Protein AF-A0A432UY04-F1 (afdb_monomer)

Mean predicted aligned error: 17.03 Å

Solvent-accessible surface area (backbone atoms only — not comparable to full-atom values): 9039 Å² total; per-residue (Å²): 135,68,71,69,60,57,62,71,63,53,85,45,90,84,44,60,69,57,51,51,55,50,28,55,56,20,57,77,66,71,37,61,71,57,25,54,56,42,49,56,50,54,53,36,57,72,71,69,49,59,64,65,60,55,56,48,48,56,62,70,68,48,78,80,75,76,73,78,71,71,81,74,50,74,70,54,47,53,53,53,48,50,52,51,51,51,51,50,50,55,51,43,49,71,77,53,41,92,73,68,48,81,62,58,74,44,42,70,60,54,51,50,43,44,75,72,67,46,49,52,64,53,52,35,52,45,34,37,73,77,65,73,39,88,65,56,49,67,57,48,46,54,50,48,59,70,56,51,70,75,76,112

Secondary structure (DSSP, 8-state):
--HHHHHHHTTSGGGHHHHHHHHHHHHTTT-HHHHHHHHHHHHHHHTT--HHHHHHHHHHT--------PPPPHHHHHHHHHHHHHHHHHHHHHHS-TT-STTGGGHHHHHHHHHTT--HHHHHHHHHHHS-----HHHHHHHHHHHHGGG-

Sequence (152 aa):
MNPYKVLRHAKNSQLRPQLQRTYDLALNRGDDLAAEMISACLSALQAGDAPEALARRIRRDRPIRKRIREPLSDEQAVTELADVQQSRKIANERCNPPGSNKLDRYHQEILALHKNGASERDIEAWLRRKKNLSVHQSTVHRFLVKNKESNG

Structure (mmCIF, N/CA/C/O backbone):
data_AF-A0A432UY04-F1
#
_entry.id   AF-A0A432UY04-F1
#
loop_
_atom_site.group_PDB
_atom_site.id
_atom_site.type_symbol
_atom_site.label_atom_id
_atom_site.label_alt_id
_atom_site.label_comp_id
_atom_site.label_asym_id
_atom_site.label_entity_id
_atom_site.label_seq_id
_atom_site.pdbx_PDB_ins_code
_atom_site.Cartn_x
_atom_site.Cartn_y
_atom_site.Cartn_z
_atom_site.occupancy
_atom_site.B_iso_or_equiv
_atom_site.auth_seq_id
_atom_site.auth_comp_id
_atom_site.auth_asym_id
_atom_site.auth_atom_id
_atom_site.pdbx_PDB_model_num
ATOM 1 N N . MET A 1 1 ? 22.007 2.173 -27.784 1.00 46.56 1 MET A N 1
ATOM 2 C CA . MET A 1 1 ? 21.715 3.261 -28.756 1.00 46.56 1 MET A CA 1
ATOM 3 C C . MET A 1 1 ? 20.555 2.789 -29.634 1.00 46.56 1 MET A C 1
ATOM 5 O O . MET A 1 1 ? 20.559 1.615 -29.957 1.00 46.56 1 MET A O 1
ATOM 9 N N . ASN A 1 2 ? 19.538 3.597 -29.971 1.00 48.72 2 ASN A N 1
ATOM 10 C CA . ASN A 1 2 ? 18.418 3.122 -30.811 1.00 48.72 2 ASN A CA 1
ATOM 11 C C . ASN A 1 2 ? 18.703 3.434 -32.301 1.00 48.72 2 ASN A C 1
ATOM 13 O O . ASN A 1 2 ? 18.517 4.589 -32.698 1.00 48.72 2 ASN A O 1
ATOM 17 N N . PRO A 1 3 ? 19.124 2.453 -33.125 1.00 47.41 3 PRO A N 1
ATOM 18 C CA . PRO A 1 3 ? 19.528 2.685 -34.520 1.00 47.41 3 PRO A CA 1
ATOM 19 C C . PRO A 1 3 ? 18.377 3.222 -35.389 1.00 47.41 3 PRO A C 1
ATOM 21 O O . PRO A 1 3 ? 18.589 3.958 -36.350 1.00 47.41 3 PRO A O 1
ATOM 24 N N . TYR A 1 4 ? 17.129 2.967 -34.993 1.00 53.59 4 TYR A N 1
ATOM 25 C CA . TYR A 1 4 ? 15.935 3.419 -35.707 1.00 53.59 4 TYR A CA 1
ATOM 26 C C . TYR A 1 4 ? 15.652 4.920 -35.538 1.00 53.59 4 TYR A C 1
ATOM 28 O O . TYR A 1 4 ? 14.988 5.516 -36.388 1.00 53.59 4 TYR A O 1
ATOM 36 N N . LYS A 1 5 ? 16.162 5.561 -34.472 1.00 54.50 5 LYS A N 1
ATOM 37 C CA . LYS A 1 5 ? 16.107 7.030 -34.351 1.00 54.50 5 LYS A CA 1
ATOM 38 C C . LYS A 1 5 ? 17.019 7.694 -35.382 1.00 54.50 5 LYS A C 1
ATOM 40 O O . LYS A 1 5 ? 16.614 8.686 -35.976 1.00 54.50 5 LYS A O 1
ATOM 45 N N . VAL A 1 6 ? 18.191 7.114 -35.645 1.00 55.28 6 VAL A N 1
ATOM 46 C CA . VAL A 1 6 ? 19.166 7.631 -36.620 1.00 55.28 6 VAL A CA 1
ATOM 47 C C . VAL A 1 6 ? 18.568 7.630 -38.035 1.00 55.28 6 VAL A C 1
ATOM 49 O O . VAL A 1 6 ? 18.622 8.638 -38.735 1.00 55.28 6 VAL A O 1
ATOM 52 N N . LEU A 1 7 ? 17.854 6.558 -38.393 1.00 53.56 7 LEU A N 1
ATOM 53 C CA . LEU A 1 7 ? 17.103 6.441 -39.650 1.00 53.56 7 LEU A CA 1
ATOM 54 C C . LEU A 1 7 ? 15.989 7.488 -39.820 1.00 53.56 7 LEU A C 1
ATOM 56 O O . LEU A 1 7 ? 15.723 7.934 -40.933 1.00 53.56 7 LEU A O 1
ATOM 60 N N . ARG A 1 8 ? 15.326 7.902 -38.731 1.00 50.75 8 ARG A N 1
ATOM 61 C CA . ARG A 1 8 ? 14.243 8.904 -38.778 1.00 50.75 8 ARG A CA 1
ATOM 62 C C . ARG A 1 8 ? 14.755 10.302 -39.136 1.00 50.75 8 ARG A C 1
ATOM 64 O O . ARG A 1 8 ? 13.994 11.099 -39.681 1.00 50.75 8 ARG A O 1
ATOM 71 N N . HIS A 1 9 ? 16.020 10.586 -38.833 1.00 45.25 9 HIS A N 1
ATOM 72 C CA . HIS A 1 9 ? 16.652 11.883 -39.069 1.00 45.25 9 HIS A CA 1
ATOM 73 C C . HIS A 1 9 ? 17.424 11.953 -40.396 1.00 45.25 9 HIS A C 1
ATOM 75 O O . HIS A 1 9 ? 17.667 13.054 -40.874 1.00 45.25 9 HIS A O 1
ATOM 81 N N . ALA A 1 10 ? 17.704 10.819 -41.052 1.00 51.88 10 ALA A N 1
ATOM 82 C CA . ALA A 1 10 ? 18.437 10.705 -42.322 1.00 51.88 10 ALA A CA 1
ATOM 83 C C . ALA A 1 10 ? 17.730 11.298 -43.569 1.00 51.88 10 ALA A C 1
ATOM 85 O O . ALA A 1 10 ? 18.124 11.010 -44.695 1.00 51.88 10 ALA A O 1
ATOM 86 N N . LYS A 1 11 ? 16.703 12.143 -43.397 1.00 51.12 11 LYS A N 1
ATOM 87 C CA . LYS A 1 11 ? 16.020 12.853 -44.495 1.00 51.12 11 LYS A CA 1
ATOM 88 C C . LYS A 1 11 ? 16.911 13.874 -45.217 1.00 51.12 11 LYS A C 1
ATOM 90 O O . LYS A 1 11 ? 16.554 14.296 -46.308 1.00 51.12 11 LYS A O 1
ATOM 95 N N . ASN A 1 12 ? 18.059 14.238 -44.641 1.00 51.78 12 ASN A N 1
ATOM 96 C CA . ASN A 1 12 ? 18.976 15.229 -45.197 1.00 51.78 12 ASN A CA 1
ATOM 97 C C . ASN A 1 12 ? 20.343 14.592 -45.493 1.00 51.78 12 ASN A C 1
ATO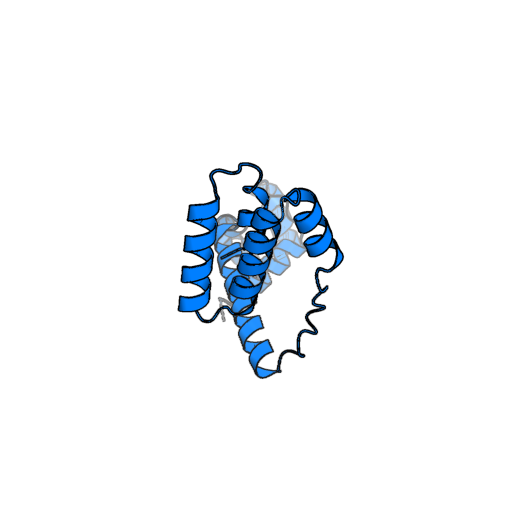M 99 O O . ASN A 1 12 ? 20.982 14.023 -44.606 1.00 51.78 12 ASN A O 1
ATOM 103 N N . SER A 1 13 ? 20.816 14.752 -46.730 1.00 50.88 13 SER A N 1
ATOM 104 C CA . SER A 1 13 ? 22.103 14.270 -47.268 1.00 50.88 13 SER A CA 1
ATOM 105 C C . SER A 1 13 ? 23.353 14.708 -46.481 1.00 50.88 13 SER A C 1
ATOM 107 O O . SER A 1 13 ? 24.435 14.163 -46.684 1.00 50.88 13 SER A O 1
ATOM 109 N N . GLN A 1 14 ? 23.216 15.638 -45.531 1.00 55.94 14 GLN A N 1
ATOM 110 C CA . GLN A 1 14 ? 24.295 16.149 -44.679 1.00 55.94 14 GLN A CA 1
ATOM 111 C C . GLN A 1 14 ? 24.695 15.226 -43.507 1.00 55.94 14 GLN A C 1
ATOM 113 O O . GLN A 1 14 ? 25.663 15.510 -42.806 1.00 55.94 14 GLN A O 1
ATOM 118 N N . LEU A 1 15 ? 23.987 14.115 -43.272 1.00 60.09 15 LEU A N 1
ATOM 119 C CA . LEU A 1 15 ? 24.198 13.262 -42.088 1.00 60.09 15 LEU A CA 1
ATOM 120 C C . LEU A 1 15 ? 25.147 12.070 -42.302 1.00 60.09 15 LEU A C 1
ATOM 122 O O . LEU A 1 15 ? 25.394 11.311 -41.365 1.00 60.09 15 LEU A O 1
ATOM 126 N N . ARG A 1 16 ? 25.736 11.913 -43.494 1.00 61.22 16 ARG A N 1
ATOM 127 C CA . ARG A 1 16 ? 26.692 10.829 -43.799 1.00 61.22 16 ARG A CA 1
ATOM 128 C C . ARG A 1 16 ? 27.887 10.759 -42.824 1.00 61.22 16 ARG A C 1
ATOM 130 O O . ARG A 1 16 ? 28.189 9.658 -42.368 1.00 61.22 16 ARG A O 1
ATOM 137 N N . PRO A 1 17 ? 28.508 11.881 -42.400 1.00 66.81 17 PRO A N 1
ATOM 138 C CA . PRO A 1 17 ? 29.582 11.844 -41.401 1.00 66.81 17 PRO A CA 1
ATOM 139 C C . PRO A 1 17 ? 29.099 11.395 -40.016 1.00 66.81 17 PRO A C 1
ATOM 141 O O . PRO A 1 17 ? 29.855 10.801 -39.253 1.00 66.81 17 PRO A O 1
ATOM 144 N N . GLN A 1 18 ? 27.834 11.667 -39.676 1.00 67.69 18 GLN A N 1
ATOM 145 C CA . GLN A 1 18 ? 27.250 11.248 -38.401 1.00 67.69 18 GLN A CA 1
ATOM 146 C C . GLN A 1 18 ? 26.942 9.748 -38.398 1.00 67.69 18 GLN A C 1
ATOM 148 O O . GLN A 1 18 ? 27.199 9.083 -37.399 1.00 67.69 18 GLN A O 1
ATOM 153 N N . LEU A 1 19 ? 26.464 9.209 -39.524 1.00 69.44 19 LEU A N 1
ATOM 154 C CA . LEU A 1 19 ? 26.256 7.772 -39.704 1.00 69.44 19 LEU A CA 1
ATOM 155 C C . LEU A 1 19 ? 27.571 6.990 -39.616 1.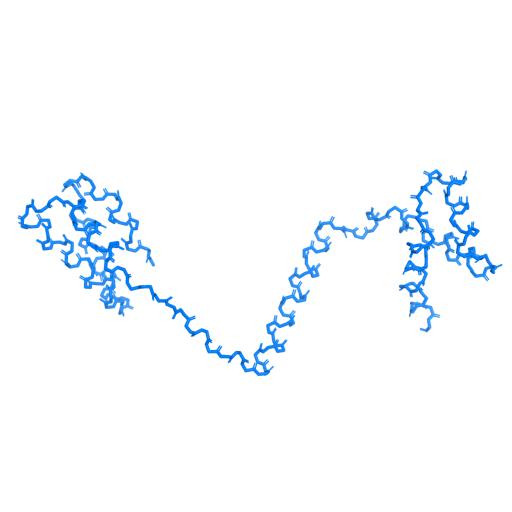00 69.44 19 LEU A C 1
ATOM 157 O O . LEU A 1 19 ? 27.625 5.984 -38.909 1.00 69.44 19 LEU A O 1
ATOM 161 N N . GLN A 1 20 ? 28.642 7.495 -40.236 1.00 74.31 20 GLN A N 1
ATOM 162 C CA . GLN A 1 20 ? 29.969 6.884 -40.132 1.00 74.31 20 GLN A CA 1
ATOM 163 C C . GLN A 1 20 ? 30.455 6.842 -38.674 1.00 74.31 20 GLN A C 1
ATOM 165 O O . GLN A 1 20 ? 30.797 5.779 -38.171 1.00 74.31 20 GLN A O 1
ATOM 170 N N . ARG A 1 21 ? 30.341 7.957 -37.937 1.00 78.25 21 ARG A N 1
ATOM 171 C CA . ARG A 1 21 ? 30.673 7.989 -36.500 1.00 78.25 21 ARG A CA 1
ATOM 172 C C . ARG A 1 21 ? 29.856 6.986 -35.682 1.00 78.25 21 ARG A C 1
ATOM 174 O O . ARG A 1 21 ? 30.369 6.405 -34.731 1.00 78.25 21 ARG A O 1
ATOM 181 N N . THR A 1 22 ? 28.577 6.788 -36.013 1.00 75.75 22 THR A N 1
ATOM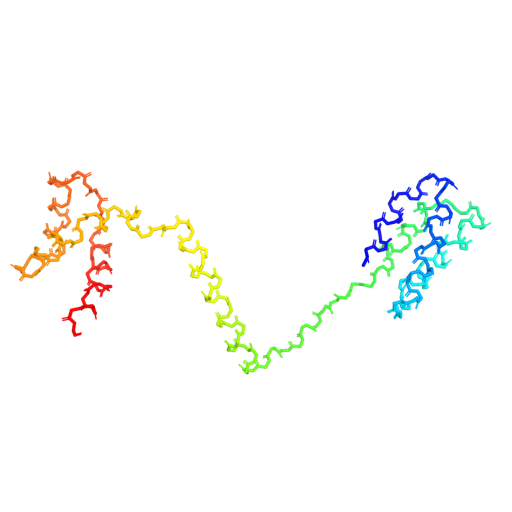 182 C CA . THR A 1 22 ? 27.744 5.798 -35.312 1.00 75.75 22 THR A CA 1
ATOM 183 C C . THR A 1 22 ? 28.106 4.356 -35.650 1.00 75.75 22 THR A C 1
ATOM 185 O O . THR A 1 22 ? 27.972 3.505 -34.775 1.00 75.75 22 THR A O 1
ATOM 188 N N . TYR A 1 23 ? 28.574 4.090 -36.870 1.00 77.19 23 TYR A N 1
ATOM 189 C CA . TYR A 1 23 ? 29.090 2.785 -37.276 1.00 77.19 23 TYR A CA 1
ATOM 190 C C . TYR A 1 23 ? 30.353 2.432 -36.486 1.00 77.19 23 TYR A C 1
ATOM 192 O O . TYR A 1 23 ? 30.402 1.385 -35.843 1.00 77.19 23 TYR A O 1
ATOM 200 N N . ASP A 1 24 ? 31.311 3.359 -36.423 1.00 79.00 24 ASP A N 1
ATOM 201 C CA . ASP A 1 24 ? 32.570 3.161 -35.697 1.00 79.00 24 ASP A CA 1
ATOM 202 C C . ASP A 1 24 ? 32.314 2.911 -34.195 1.00 79.00 24 ASP A C 1
ATOM 204 O O . ASP A 1 24 ? 32.922 2.045 -33.569 1.00 79.00 24 ASP A O 1
ATOM 208 N N . LEU A 1 25 ? 31.341 3.620 -33.609 1.00 78.44 25 LEU A N 1
ATOM 209 C CA . LEU A 1 25 ? 30.920 3.409 -32.219 1.00 78.44 25 LEU A CA 1
ATOM 210 C C . LEU A 1 25 ? 30.198 2.073 -31.983 1.00 78.44 25 LEU A C 1
ATOM 212 O O . LEU A 1 25 ? 30.229 1.579 -30.856 1.00 78.44 25 LEU A O 1
ATOM 216 N N . ALA A 1 26 ? 29.512 1.518 -32.986 1.00 74.25 26 ALA A N 1
ATOM 217 C CA . ALA A 1 26 ? 28.857 0.214 -32.885 1.00 74.25 26 ALA A CA 1
ATOM 218 C C . ALA A 1 26 ? 29.886 -0.924 -32.932 1.00 74.25 26 ALA A C 1
ATOM 220 O O . ALA A 1 26 ? 29.845 -1.805 -32.074 1.00 74.25 26 ALA A O 1
ATOM 221 N N . LEU A 1 27 ? 30.863 -0.834 -33.843 1.00 75.62 27 LEU A N 1
ATOM 222 C CA . LEU A 1 27 ? 31.995 -1.765 -33.918 1.00 75.62 27 LEU A CA 1
ATOM 223 C C . LEU A 1 27 ? 32.808 -1.778 -32.620 1.00 75.62 27 LEU A C 1
ATOM 225 O O . LEU A 1 27 ? 33.050 -2.838 -32.052 1.00 75.62 27 LEU A O 1
ATOM 229 N N . ASN A 1 28 ? 33.141 -0.602 -32.081 1.00 79.00 28 ASN A N 1
ATOM 230 C CA . ASN A 1 28 ? 33.897 -0.492 -30.828 1.00 79.00 28 ASN A CA 1
ATOM 231 C C . ASN A 1 28 ? 33.154 -1.054 -29.603 1.00 79.00 28 ASN A C 1
ATOM 233 O O . ASN A 1 28 ? 33.764 -1.278 -28.561 1.00 79.00 28 ASN A O 1
ATOM 237 N N . ARG A 1 29 ? 31.835 -1.251 -29.698 1.00 75.94 29 ARG A N 1
ATOM 238 C CA . ARG A 1 29 ? 31.004 -1.835 -28.637 1.00 75.94 29 ARG A CA 1
ATOM 239 C C . ARG A 1 29 ? 30.698 -3.319 -28.851 1.00 75.94 29 ARG A C 1
ATOM 241 O O . ARG A 1 29 ? 30.046 -3.896 -27.986 1.00 75.94 29 ARG A O 1
ATOM 248 N N . GLY A 1 30 ? 31.129 -3.911 -29.969 1.00 78.94 30 GLY A N 1
ATOM 249 C CA . GLY A 1 30 ? 30.767 -5.280 -30.353 1.00 78.94 30 GLY A CA 1
ATOM 250 C C . GLY A 1 30 ? 29.271 -5.459 -30.637 1.00 78.94 30 GLY A C 1
ATOM 251 O O . GLY A 1 30 ? 28.725 -6.534 -30.415 1.00 78.94 30 GLY A O 1
ATOM 252 N N . ASP A 1 31 ? 28.570 -4.397 -31.052 1.00 74.75 31 ASP A N 1
ATOM 253 C CA . ASP A 1 31 ? 27.147 -4.462 -31.414 1.00 74.75 31 ASP A CA 1
ATOM 254 C C . ASP A 1 31 ? 27.021 -4.743 -32.919 1.00 74.75 31 ASP A C 1
ATOM 256 O O . ASP A 1 31 ? 26.725 -3.849 -33.721 1.00 74.75 31 ASP A O 1
ATOM 260 N N . ASP A 1 32 ? 27.303 -5.992 -33.297 1.00 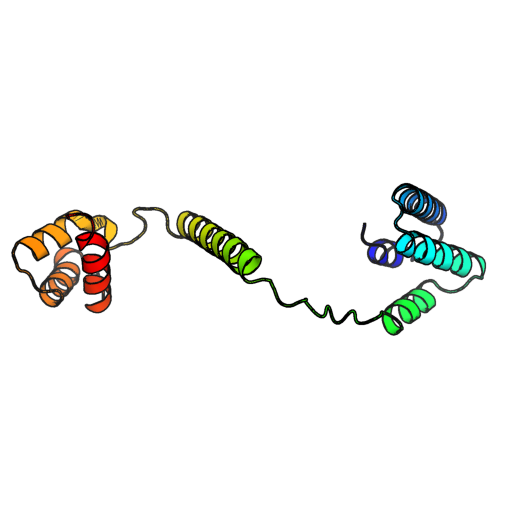74.31 32 ASP A N 1
ATOM 261 C CA . ASP A 1 32 ? 27.427 -6.433 -34.695 1.00 74.31 32 ASP A CA 1
ATOM 262 C C . ASP A 1 32 ? 26.157 -6.153 -35.509 1.00 74.31 32 ASP A C 1
ATOM 264 O O . ASP A 1 32 ? 26.215 -5.673 -36.641 1.00 74.31 32 ASP A O 1
ATOM 268 N N . LEU A 1 33 ? 24.983 -6.329 -34.894 1.00 70.38 33 LEU A N 1
ATOM 269 C CA . LEU A 1 33 ? 23.695 -6.048 -35.529 1.00 70.38 33 LEU A CA 1
ATOM 270 C C . LEU A 1 33 ? 23.531 -4.555 -35.847 1.00 70.38 33 LEU A C 1
ATOM 272 O O . LEU A 1 33 ? 23.018 -4.188 -36.905 1.00 70.38 33 LEU A O 1
ATOM 276 N N . ALA A 1 34 ? 23.939 -3.674 -34.931 1.00 67.38 34 ALA A N 1
ATOM 277 C CA . ALA A 1 34 ? 23.885 -2.240 -35.176 1.00 67.38 34 ALA A CA 1
ATOM 278 C C . ALA A 1 34 ? 24.881 -1.824 -36.270 1.00 67.38 34 ALA A C 1
ATOM 280 O O . ALA A 1 34 ? 24.535 -0.986 -37.106 1.00 67.38 34 ALA A O 1
ATOM 281 N N . ALA A 1 35 ? 26.075 -2.424 -36.299 1.00 71.88 35 ALA A N 1
ATOM 282 C CA . ALA A 1 35 ? 27.083 -2.172 -37.325 1.00 71.88 35 ALA A CA 1
ATOM 283 C C . ALA A 1 35 ? 26.601 -2.604 -38.723 1.00 71.88 35 ALA A C 1
ATOM 285 O O . ALA A 1 35 ? 26.640 -1.795 -39.654 1.00 71.88 35 ALA A O 1
ATOM 286 N N . GLU A 1 36 ? 26.051 -3.814 -38.864 1.00 74.62 36 GLU A N 1
ATOM 287 C CA . GLU A 1 36 ? 25.476 -4.310 -40.124 1.00 74.62 36 GLU A CA 1
ATOM 288 C C . GLU A 1 36 ? 24.343 -3.412 -40.634 1.00 74.62 36 GLU A C 1
ATOM 290 O O . GLU A 1 36 ? 24.312 -3.029 -41.807 1.00 74.62 36 GLU A O 1
ATOM 295 N N . MET A 1 37 ? 23.433 -3.004 -39.743 1.00 71.06 37 MET A N 1
ATOM 296 C CA . MET A 1 37 ? 22.325 -2.122 -40.104 1.00 71.06 37 MET A CA 1
ATOM 297 C C . MET A 1 37 ? 22.805 -0.750 -40.592 1.00 71.06 37 MET A C 1
ATOM 299 O O . MET A 1 37 ? 22.257 -0.222 -41.560 1.00 71.06 37 MET A O 1
ATOM 303 N N . ILE A 1 38 ? 23.805 -0.154 -39.935 1.00 74.69 38 ILE A N 1
ATOM 304 C CA . ILE A 1 38 ? 24.336 1.159 -40.329 1.00 74.69 38 ILE A CA 1
ATOM 305 C C . ILE A 1 38 ? 25.121 1.047 -41.646 1.00 74.69 38 ILE A C 1
ATOM 307 O O . ILE A 1 38 ? 24.965 1.912 -42.509 1.00 74.69 38 ILE A O 1
ATOM 311 N N . SER A 1 39 ? 25.879 -0.037 -41.841 1.00 75.25 39 SER A N 1
ATOM 312 C CA . SER A 1 39 ? 26.590 -0.330 -43.092 1.00 75.25 39 SER A CA 1
ATOM 313 C C . SER A 1 39 ? 25.627 -0.438 -44.281 1.00 75.25 39 SER A C 1
ATOM 315 O O . SER A 1 39 ? 25.776 0.280 -45.269 1.00 75.25 39 SER A O 1
ATOM 317 N N . ALA A 1 40 ? 24.541 -1.207 -44.139 1.00 72.19 40 ALA A N 1
ATOM 318 C CA . ALA A 1 40 ? 23.505 -1.320 -45.168 1.00 72.19 40 ALA A CA 1
ATOM 319 C C . ALA A 1 40 ? 22.853 0.035 -45.517 1.00 72.19 40 ALA A C 1
ATOM 321 O O . ALA A 1 40 ? 22.512 0.293 -46.673 1.00 72.19 40 ALA A O 1
ATOM 322 N N . CYS A 1 41 ? 22.713 0.933 -44.535 1.00 68.19 41 CYS A N 1
ATOM 323 C CA . CYS A 1 41 ? 22.211 2.289 -44.767 1.00 68.19 41 CYS A CA 1
ATOM 324 C C . CYS A 1 41 ? 23.204 3.162 -45.542 1.00 68.19 41 CYS A C 1
ATOM 326 O O . CYS A 1 41 ? 22.789 3.932 -46.408 1.00 68.19 41 CYS A O 1
ATOM 328 N N . LEU A 1 42 ? 24.502 3.050 -45.249 1.00 70.88 42 LEU A N 1
ATOM 329 C CA . LEU A 1 42 ? 25.551 3.764 -45.978 1.00 70.88 42 LEU A CA 1
ATOM 330 C C . LEU A 1 42 ? 25.634 3.295 -47.437 1.00 70.88 42 LEU A C 1
ATOM 332 O O . LEU A 1 42 ? 25.716 4.141 -48.329 1.00 70.88 42 LEU A O 1
ATOM 336 N N . SER A 1 43 ? 25.525 1.986 -47.687 1.00 72.31 43 SER A N 1
ATOM 337 C CA . SER A 1 43 ? 25.497 1.420 -49.043 1.00 72.31 43 SER A CA 1
ATOM 338 C C . SER A 1 43 ? 24.267 1.864 -49.840 1.00 72.31 43 SER A C 1
ATOM 340 O O . SER A 1 43 ? 24.394 2.231 -51.005 1.00 72.31 43 SER A O 1
ATOM 342 N N . ALA A 1 44 ? 23.086 1.918 -49.218 1.00 66.38 44 ALA A N 1
ATOM 343 C CA . ALA A 1 44 ? 21.874 2.413 -49.878 1.00 66.38 44 ALA A CA 1
ATOM 344 C C . ALA A 1 44 ? 21.967 3.910 -50.232 1.00 66.38 44 ALA A C 1
ATOM 346 O O . ALA A 1 44 ? 21.578 4.319 -51.323 1.00 66.38 44 ALA A O 1
ATOM 347 N N . LEU A 1 45 ? 22.552 4.730 -49.347 1.00 67.25 45 LEU A N 1
ATOM 348 C CA . LEU A 1 45 ? 22.816 6.144 -49.641 1.00 67.25 45 LEU A CA 1
ATOM 349 C C . LEU A 1 45 ? 23.825 6.324 -50.787 1.00 67.25 45 LEU A C 1
ATOM 351 O O . LEU A 1 45 ? 23.706 7.278 -51.551 1.00 67.25 45 LEU A O 1
ATOM 355 N N . GLN A 1 46 ? 24.809 5.427 -50.921 1.00 69.12 46 GLN A N 1
ATOM 356 C CA . GLN A 1 46 ? 25.755 5.424 -52.045 1.00 69.12 46 GLN A CA 1
ATOM 357 C C . GLN A 1 46 ? 25.102 5.016 -53.371 1.00 69.12 46 GLN A C 1
ATOM 359 O O . GLN A 1 46 ? 25.494 5.532 -54.412 1.00 69.12 46 GLN A O 1
ATOM 364 N N . ALA A 1 47 ? 24.099 4.137 -53.331 1.00 66.62 47 ALA A N 1
ATOM 365 C CA . ALA A 1 47 ? 23.344 3.693 -54.502 1.00 66.62 47 ALA A CA 1
ATOM 366 C C . ALA A 1 47 ? 22.295 4.715 -54.994 1.00 66.62 47 ALA A C 1
ATOM 368 O O . ALA A 1 47 ? 21.656 4.487 -56.016 1.00 66.62 47 ALA A O 1
ATOM 369 N N . GLY A 1 48 ? 22.112 5.840 -54.289 1.00 65.12 48 GLY A N 1
ATOM 370 C CA . GLY A 1 48 ? 21.105 6.853 -54.626 1.00 65.12 48 GLY A CA 1
ATOM 371 C C . GLY A 1 48 ? 19.676 6.470 -54.226 1.00 65.12 48 GLY A C 1
ATOM 372 O O . GLY A 1 48 ? 18.730 7.162 -54.601 1.00 65.12 48 GLY A O 1
ATOM 373 N N . ASP A 1 49 ? 19.508 5.399 -53.444 1.00 60.00 49 ASP A N 1
ATOM 374 C CA . ASP A 1 49 ? 18.201 4.966 -52.964 1.00 60.00 49 ASP A CA 1
ATOM 375 C C . ASP A 1 49 ? 17.617 5.986 -51.981 1.00 60.00 49 ASP A C 1
ATOM 377 O O . ASP A 1 49 ? 18.276 6.456 -51.046 1.00 60.00 49 ASP A O 1
ATOM 381 N N . ALA A 1 50 ? 16.328 6.292 -52.148 1.00 61.22 50 ALA A N 1
ATOM 382 C CA . ALA A 1 50 ? 15.622 7.147 -51.208 1.00 61.22 50 ALA A CA 1
ATOM 383 C C . ALA A 1 50 ? 15.603 6.470 -49.819 1.00 61.22 50 ALA A C 1
ATOM 385 O O . ALA A 1 50 ? 15.083 5.354 -49.686 1.00 61.22 50 ALA A O 1
ATOM 386 N N . PRO A 1 51 ? 16.081 7.138 -48.750 1.00 60.78 51 PRO A N 1
ATOM 387 C CA . PRO A 1 51 ? 16.202 6.556 -47.404 1.00 60.78 51 PRO A CA 1
ATOM 388 C C . PRO A 1 51 ? 14.859 6.056 -46.846 1.00 60.78 51 PRO A C 1
ATOM 390 O O . PRO A 1 51 ? 14.796 5.209 -45.953 1.00 60.78 51 PRO A O 1
ATOM 393 N N . GLU A 1 52 ? 13.758 6.550 -47.406 1.00 58.12 52 GLU A N 1
ATOM 394 C CA . GLU A 1 52 ? 12.404 6.140 -47.080 1.00 58.12 52 GLU A CA 1
ATOM 395 C C . GLU A 1 52 ? 12.052 4.723 -47.568 1.00 58.12 52 GLU A C 1
ATOM 397 O O . GLU A 1 52 ? 11.355 3.998 -46.856 1.00 58.12 52 GLU A O 1
ATOM 402 N N . ALA A 1 53 ? 12.563 4.289 -48.724 1.00 61.59 53 ALA A N 1
ATOM 403 C CA . ALA A 1 53 ? 12.340 2.938 -49.242 1.00 61.59 53 ALA A CA 1
ATOM 404 C C . ALA A 1 53 ? 13.047 1.886 -48.370 1.00 61.59 53 ALA A C 1
ATOM 406 O O . ALA A 1 53 ? 12.444 0.875 -47.993 1.00 61.59 53 ALA A O 1
ATOM 407 N N . LEU A 1 54 ? 14.282 2.175 -47.945 1.00 61.91 54 LEU A N 1
ATOM 408 C CA . LEU A 1 54 ? 15.031 1.338 -47.007 1.00 61.91 54 LEU A CA 1
ATOM 409 C C . LEU A 1 54 ? 14.354 1.289 -45.629 1.00 61.91 54 LEU A C 1
ATOM 411 O O . LEU A 1 54 ? 14.152 0.211 -45.069 1.00 61.91 54 LEU A O 1
ATOM 415 N N . ALA A 1 55 ? 13.921 2.438 -45.100 1.00 63.19 55 ALA A N 1
ATOM 416 C CA . ALA A 1 55 ? 13.217 2.497 -43.820 1.00 63.19 55 ALA A CA 1
ATOM 417 C C . ALA A 1 55 ? 11.883 1.728 -43.835 1.00 63.19 55 ALA A C 1
ATOM 419 O O . ALA A 1 55 ? 11.459 1.231 -42.789 1.00 63.19 55 ALA A O 1
ATOM 420 N N . ARG A 1 56 ? 11.211 1.624 -44.991 1.00 66.31 56 ARG A N 1
ATOM 421 C CA . ARG A 1 56 ? 10.013 0.786 -45.158 1.00 66.31 56 ARG A CA 1
ATOM 422 C C . ARG A 1 56 ? 10.361 -0.703 -45.186 1.00 66.31 56 ARG A C 1
ATOM 424 O O . ARG A 1 56 ? 9.696 -1.457 -44.482 1.00 66.31 56 ARG A O 1
ATOM 431 N N . ARG A 1 57 ? 11.409 -1.117 -45.912 1.00 64.56 57 ARG A N 1
ATOM 432 C CA . ARG A 1 57 ? 11.885 -2.517 -45.937 1.00 64.56 57 ARG A CA 1
ATOM 433 C C . ARG A 1 57 ? 12.289 -3.005 -44.547 1.00 64.56 57 ARG A C 1
ATOM 435 O O . ARG A 1 57 ? 11.721 -3.972 -44.065 1.00 64.56 57 ARG A O 1
ATOM 442 N N . ILE A 1 58 ? 13.123 -2.249 -43.833 1.00 64.19 58 ILE A N 1
ATOM 443 C CA . ILE A 1 58 ? 13.561 -2.594 -42.466 1.00 64.19 58 ILE A CA 1
ATOM 444 C C . ILE A 1 58 ? 12.377 -2.716 -41.490 1.00 64.19 58 ILE A C 1
ATOM 446 O O . ILE A 1 58 ? 12.393 -3.549 -40.587 1.00 64.19 58 ILE A O 1
ATOM 450 N N . ARG A 1 59 ? 11.333 -1.887 -41.639 1.00 66.75 59 ARG A N 1
ATOM 451 C CA . ARG A 1 59 ? 10.117 -2.011 -40.815 1.00 66.75 59 ARG A CA 1
ATOM 452 C C . ARG A 1 59 ? 9.303 -3.251 -41.162 1.00 66.75 59 ARG A C 1
ATOM 454 O O . ARG A 1 59 ? 8.732 -3.846 -40.254 1.00 66.75 59 ARG A O 1
ATOM 461 N N . ARG A 1 60 ? 9.215 -3.586 -42.451 1.00 65.69 60 ARG A N 1
ATOM 462 C CA . ARG A 1 60 ? 8.451 -4.728 -42.964 1.00 65.69 60 ARG A CA 1
ATOM 463 C C . ARG A 1 60 ? 9.110 -6.048 -42.581 1.00 65.69 60 ARG A C 1
ATOM 465 O O . ARG A 1 60 ? 8.432 -6.934 -42.082 1.00 65.69 60 ARG A O 1
ATOM 472 N N . ASP A 1 61 ? 10.428 -6.101 -42.709 1.00 61.72 61 ASP A N 1
ATOM 473 C CA . ASP A 1 61 ? 11.252 -7.273 -42.416 1.00 61.72 61 ASP A CA 1
ATOM 474 C C . ASP A 1 61 ? 11.690 -7.303 -40.948 1.00 61.72 61 ASP A C 1
ATOM 476 O O . ASP A 1 61 ? 12.562 -8.080 -40.566 1.00 61.72 61 ASP A O 1
ATOM 480 N N . ARG A 1 62 ? 11.098 -6.445 -40.099 1.00 57.22 62 ARG A N 1
ATOM 481 C CA . ARG A 1 62 ? 11.408 -6.407 -38.674 1.00 57.22 62 ARG A CA 1
ATOM 482 C C . ARG A 1 62 ? 11.056 -7.773 -38.092 1.00 57.22 62 ARG A C 1
ATOM 484 O O . ARG A 1 62 ? 9.866 -8.093 -38.020 1.00 57.22 62 ARG A O 1
ATOM 491 N N . PRO A 1 63 ? 12.033 -8.554 -37.604 1.00 56.50 63 PRO A N 1
ATOM 492 C CA . PRO A 1 63 ? 11.702 -9.790 -36.931 1.00 56.50 63 PRO A CA 1
ATOM 493 C C . PRO A 1 63 ? 10.861 -9.423 -35.709 1.00 56.50 63 PRO A C 1
ATOM 495 O O . PRO A 1 63 ? 11.319 -8.712 -34.805 1.00 56.50 63 PRO A O 1
ATOM 498 N N . ILE A 1 64 ? 9.605 -9.877 -35.689 1.00 56.72 64 ILE A N 1
ATOM 499 C CA . ILE A 1 64 ? 8.795 -9.879 -34.476 1.00 56.72 64 ILE A CA 1
ATOM 500 C C . ILE A 1 64 ? 9.504 -10.866 -33.561 1.00 56.72 64 ILE A C 1
ATOM 502 O O . ILE A 1 64 ? 9.257 -12.068 -33.609 1.00 56.72 64 ILE A O 1
ATOM 506 N N . ARG A 1 65 ? 10.435 -10.367 -32.743 1.00 52.50 65 ARG A N 1
ATOM 507 C CA . ARG A 1 65 ? 10.956 -11.133 -31.620 1.00 52.50 65 ARG A CA 1
ATOM 508 C C . ARG A 1 65 ? 9.769 -11.347 -30.690 1.00 52.50 65 ARG A C 1
ATOM 510 O O . ARG A 1 65 ? 9.518 -10.531 -29.804 1.00 52.50 65 ARG A O 1
ATOM 517 N N . LYS A 1 66 ? 9.021 -12.434 -30.898 1.00 52.28 66 LYS A N 1
ATOM 518 C CA . LYS A 1 66 ? 8.288 -13.069 -29.811 1.00 52.28 66 LYS A CA 1
ATOM 519 C C . LYS A 1 66 ? 9.384 -13.403 -28.812 1.00 52.28 66 LYS A C 1
ATOM 521 O O . LYS A 1 66 ? 10.129 -14.354 -29.016 1.00 52.28 66 LYS A O 1
ATOM 526 N N . ARG A 1 67 ? 9.587 -12.543 -27.810 1.00 53.75 67 ARG A N 1
ATOM 527 C CA . ARG A 1 67 ? 10.374 -12.931 -26.646 1.00 53.75 67 ARG A CA 1
ATOM 528 C C . ARG A 1 67 ? 9.581 -14.084 -26.059 1.00 53.75 67 ARG A C 1
ATOM 530 O O . ARG A 1 67 ? 8.587 -13.844 -25.379 1.00 53.75 67 ARG A O 1
ATOM 537 N N . ILE A 1 68 ? 9.957 -15.310 -26.403 1.00 55.47 68 ILE A N 1
ATOM 538 C CA . ILE A 1 68 ? 9.644 -16.455 -25.569 1.00 55.47 68 ILE A CA 1
ATOM 539 C C . ILE A 1 68 ? 10.367 -16.095 -24.275 1.00 55.47 68 ILE A C 1
ATOM 541 O O . ILE A 1 68 ? 11.591 -16.144 -24.213 1.00 55.47 68 ILE A O 1
ATOM 545 N N . ARG A 1 69 ? 9.639 -15.496 -23.327 1.00 59.25 69 ARG A N 1
ATOM 546 C CA . ARG A 1 69 ? 10.176 -15.308 -21.987 1.00 59.25 69 ARG A CA 1
ATOM 547 C C . ARG A 1 69 ? 10.342 -16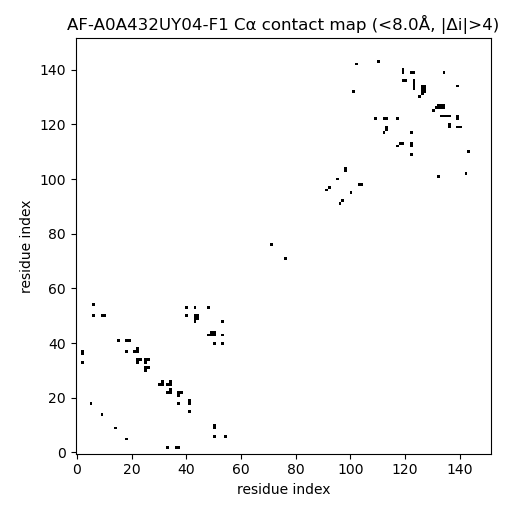.724 -21.479 1.00 59.25 69 ARG A C 1
ATOM 549 O O . ARG A 1 69 ? 9.350 -17.446 -21.398 1.00 59.25 69 ARG A O 1
ATOM 556 N N . GLU A 1 70 ? 11.582 -17.123 -21.251 1.00 65.12 70 GLU A N 1
ATOM 557 C CA . GLU A 1 70 ? 11.840 -18.352 -20.523 1.00 65.12 70 GLU A CA 1
ATOM 558 C C . GLU A 1 70 ? 11.056 -18.290 -19.206 1.00 65.12 70 GLU A C 1
ATOM 560 O O . GLU A 1 70 ? 10.906 -17.196 -18.638 1.00 65.12 70 GLU A O 1
ATOM 565 N N . PRO A 1 71 ? 10.454 -19.411 -18.781 1.00 71.25 71 PRO A N 1
ATOM 566 C CA . PRO A 1 71 ? 9.730 -19.445 -17.526 1.00 71.25 71 PRO A CA 1
ATOM 567 C C . PRO A 1 71 ? 10.681 -19.002 -16.415 1.00 71.25 71 PRO A C 1
ATOM 569 O O . PRO A 1 71 ? 11.800 -19.500 -16.303 1.00 71.25 71 PRO A O 1
ATOM 572 N N . LEU A 1 72 ? 10.239 -18.009 -15.648 1.00 75.75 72 LEU A N 1
ATOM 573 C CA . LEU A 1 72 ? 10.991 -17.476 -14.522 1.00 75.75 72 LEU A CA 1
ATOM 574 C C . LEU A 1 72 ? 11.203 -18.621 -13.525 1.00 75.75 72 LEU A C 1
ATOM 576 O O . LEU A 1 72 ? 10.227 -19.258 -13.132 1.00 75.75 72 LEU A O 1
ATOM 580 N N . SER A 1 73 ? 12.456 -18.901 -13.162 1.00 83.81 73 SER A N 1
ATOM 581 C CA . SER A 1 73 ? 12.767 -19.921 -12.153 1.00 83.81 73 SER A CA 1
ATOM 582 C C . SER A 1 73 ? 12.104 -19.561 -10.819 1.00 83.81 73 SER A C 1
ATOM 584 O O . SER A 1 73 ? 11.953 -18.375 -10.517 1.00 83.81 73 SER A O 1
ATOM 586 N N . ASP A 1 74 ? 11.750 -20.551 -9.999 1.00 83.88 74 ASP A N 1
ATOM 587 C CA . ASP A 1 74 ? 11.083 -20.331 -8.707 1.00 83.88 74 ASP A CA 1
ATOM 588 C C . ASP A 1 74 ? 11.888 -19.389 -7.792 1.00 83.88 74 ASP A C 1
ATOM 590 O O . ASP A 1 74 ? 11.323 -18.514 -7.136 1.00 83.88 74 ASP A O 1
ATOM 594 N N . GLU A 1 75 ? 13.220 -19.484 -7.810 1.00 78.62 75 GLU A N 1
ATOM 595 C CA . GLU A 1 75 ? 14.106 -18.598 -7.042 1.00 78.62 75 GLU A CA 1
ATOM 596 C C . GLU A 1 75 ? 14.049 -17.148 -7.543 1.00 78.62 75 GLU A C 1
ATOM 598 O O . GLU A 1 75 ? 13.922 -16.207 -6.758 1.00 78.62 75 GLU A O 1
ATOM 603 N N . GLN A 1 76 ? 14.069 -16.964 -8.867 1.00 80.69 76 GLN A N 1
ATOM 604 C CA . GLN A 1 76 ? 13.943 -15.649 -9.496 1.00 80.69 76 GLN A CA 1
ATOM 605 C C . GLN A 1 76 ? 12.556 -15.053 -9.246 1.00 80.69 76 GLN A C 1
ATOM 607 O O . GLN A 1 76 ? 12.432 -13.848 -9.046 1.00 80.69 76 GLN A O 1
ATOM 612 N N . ALA A 1 77 ? 11.514 -15.885 -9.207 1.00 83.06 77 ALA A N 1
ATOM 613 C CA . ALA A 1 77 ? 10.158 -15.451 -8.910 1.00 83.06 77 ALA A CA 1
ATOM 614 C C . ALA A 1 77 ? 10.034 -14.877 -7.494 1.00 83.06 77 ALA A C 1
ATOM 616 O O . ALA A 1 77 ? 9.357 -13.866 -7.313 1.00 83.06 77 ALA A O 1
ATOM 617 N N . VAL A 1 78 ? 10.714 -15.463 -6.502 1.00 88.56 78 VAL A N 1
ATOM 618 C CA . VAL A 1 78 ? 10.739 -14.926 -5.132 1.00 88.56 78 VAL A CA 1
ATOM 619 C C . VAL A 1 78 ? 11.441 -13.568 -5.083 1.00 88.56 78 VAL A C 1
ATOM 621 O O . VAL A 1 78 ? 10.912 -12.635 -4.475 1.00 88.56 78 VAL A O 1
ATOM 624 N N . THR A 1 79 ? 12.591 -13.426 -5.748 1.00 85.50 79 THR A N 1
ATOM 625 C CA . THR A 1 79 ? 13.322 -12.149 -5.806 1.00 85.50 79 THR A CA 1
ATOM 626 C C . THR A 1 79 ? 12.509 -11.062 -6.511 1.00 85.50 79 THR A C 1
ATOM 628 O O . THR A 1 79 ? 12.306 -9.984 -5.957 1.00 85.50 79 THR A O 1
ATOM 631 N N . GLU A 1 80 ? 11.955 -11.362 -7.684 1.00 84.12 80 GLU A N 1
ATOM 632 C CA . GLU A 1 80 ? 11.116 -10.430 -8.445 1.00 84.12 80 GLU A CA 1
ATOM 633 C C . GLU A 1 80 ? 9.849 -10.044 -7.662 1.00 84.12 80 GLU A C 1
ATOM 635 O O . GLU A 1 80 ? 9.424 -8.887 -7.671 1.00 84.12 80 GLU A O 1
ATOM 640 N N . LEU A 1 81 ? 9.247 -10.981 -6.917 1.00 88.50 81 LEU A N 1
ATOM 641 C CA . LEU A 1 81 ? 8.127 -10.668 -6.028 1.00 88.50 81 LEU A CA 1
ATOM 642 C C . LEU A 1 81 ? 8.531 -9.710 -4.906 1.00 88.50 81 LEU A C 1
ATOM 644 O O . LEU A 1 81 ? 7.765 -8.788 -4.611 1.00 88.50 81 LEU A O 1
ATOM 648 N N . ALA A 1 82 ? 9.703 -9.894 -4.298 1.00 88.12 82 ALA A N 1
ATOM 649 C CA . ALA A 1 82 ? 10.214 -8.982 -3.279 1.00 88.12 82 ALA A CA 1
ATOM 650 C C . ALA A 1 82 ? 10.414 -7.565 -3.846 1.00 88.12 82 ALA A C 1
ATOM 652 O O . ALA A 1 82 ? 9.977 -6.588 -3.232 1.00 88.12 82 ALA A O 1
ATOM 653 N N . ASP A 1 83 ? 10.953 -7.450 -5.059 1.00 87.62 83 ASP A N 1
ATOM 654 C CA . ASP A 1 83 ? 11.149 -6.167 -5.744 1.00 87.62 83 ASP A CA 1
ATOM 655 C C . ASP A 1 83 ? 9.821 -5.477 -6.087 1.00 87.62 83 ASP A C 1
ATOM 657 O O . ASP A 1 83 ? 9.656 -4.262 -5.894 1.00 87.62 83 ASP A O 1
ATOM 661 N N . VAL A 1 84 ? 8.822 -6.245 -6.535 1.00 90.25 84 VAL A N 1
ATOM 662 C CA . VAL A 1 84 ? 7.462 -5.741 -6.781 1.00 90.25 84 VAL A CA 1
ATOM 663 C C . VAL A 1 84 ? 6.814 -5.264 -5.481 1.00 90.25 84 VAL A C 1
ATOM 665 O O . VAL A 1 84 ? 6.186 -4.199 -5.460 1.00 90.25 84 VAL A O 1
ATOM 668 N N . GLN A 1 85 ? 6.950 -6.016 -4.388 1.00 90.94 85 GLN A N 1
ATOM 669 C CA . GLN A 1 85 ? 6.421 -5.628 -3.079 1.00 90.94 85 GLN A CA 1
ATOM 670 C C . GLN A 1 85 ? 7.091 -4.353 -2.561 1.00 90.94 85 GLN A C 1
ATOM 672 O O . GLN A 1 85 ? 6.394 -3.430 -2.130 1.00 90.94 85 GLN A O 1
ATOM 677 N N . GLN A 1 86 ? 8.414 -4.251 -2.684 1.00 85.00 86 GLN A N 1
ATOM 678 C CA . GLN A 1 86 ? 9.170 -3.067 -2.288 1.00 85.00 86 GLN A CA 1
ATOM 679 C C . GLN A 1 86 ? 8.768 -1.839 -3.113 1.00 85.00 86 GLN A C 1
ATOM 681 O O . GLN A 1 86 ? 8.507 -0.768 -2.563 1.00 85.00 86 GLN A O 1
ATOM 686 N N . SER A 1 87 ? 8.609 -1.999 -4.426 1.00 86.94 87 SER A N 1
ATOM 687 C CA . SER A 1 87 ? 8.131 -0.932 -5.311 1.00 86.94 87 SER A CA 1
ATOM 688 C C . SER A 1 87 ? 6.722 -0.461 -4.941 1.00 86.94 87 SER A C 1
ATOM 690 O O . SER A 1 87 ? 6.455 0.742 -4.903 1.00 86.94 87 SER A O 1
ATOM 692 N N . ARG A 1 88 ? 5.817 -1.393 -4.610 1.00 88.31 88 ARG A N 1
ATOM 693 C CA . ARG A 1 88 ? 4.466 -1.067 -4.125 1.00 88.31 88 ARG A CA 1
ATOM 694 C C . ARG A 1 88 ? 4.504 -0.322 -2.798 1.00 88.31 88 ARG A C 1
ATOM 696 O O . ARG A 1 88 ? 3.749 0.633 -2.636 1.00 88.31 88 ARG A O 1
ATOM 703 N N . LYS A 1 89 ? 5.377 -0.726 -1.873 1.00 81.50 89 LYS A N 1
ATOM 704 C CA . LYS 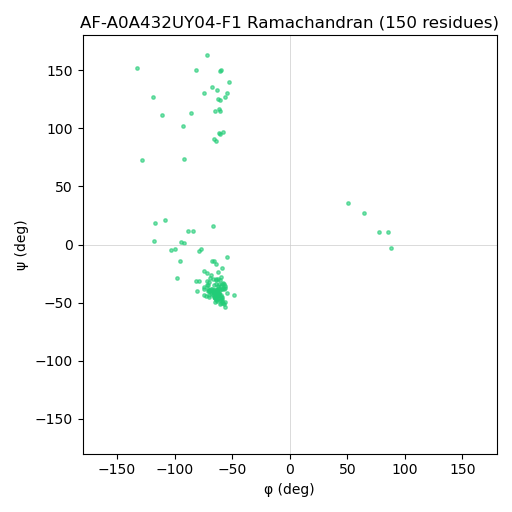A 1 89 ? 5.562 -0.050 -0.585 1.00 81.50 89 LYS A CA 1
ATOM 705 C C . LYS A 1 89 ? 6.003 1.399 -0.788 1.00 81.50 89 LYS A C 1
ATOM 707 O O . LYS A 1 89 ? 5.324 2.300 -0.307 1.00 81.50 89 LYS A O 1
ATOM 712 N N . ILE A 1 90 ? 7.045 1.624 -1.590 1.00 83.50 90 ILE A N 1
ATOM 713 C CA . ILE A 1 90 ? 7.558 2.968 -1.906 1.00 83.50 90 ILE A CA 1
ATOM 714 C C . ILE A 1 90 ? 6.478 3.827 -2.577 1.00 83.50 90 ILE A C 1
ATOM 716 O O . ILE A 1 90 ? 6.286 4.988 -2.217 1.00 83.50 90 ILE A O 1
ATOM 720 N N . ALA A 1 91 ? 5.752 3.276 -3.554 1.00 81.75 91 ALA A N 1
ATOM 721 C CA . ALA A 1 91 ? 4.661 3.993 -4.213 1.00 81.75 91 ALA A CA 1
ATOM 722 C C . ALA A 1 91 ? 3.544 4.361 -3.223 1.00 81.75 91 ALA A C 1
ATOM 724 O O . ALA A 1 91 ? 3.050 5.488 -3.236 1.00 81.75 91 ALA A O 1
ATOM 725 N N . ASN A 1 92 ? 3.182 3.438 -2.331 1.00 77.25 92 ASN A N 1
ATOM 726 C CA . ASN A 1 92 ? 2.164 3.674 -1.319 1.00 77.25 92 ASN A CA 1
ATOM 727 C C . ASN A 1 92 ? 2.598 4.725 -0.287 1.00 77.25 92 ASN A C 1
ATOM 729 O O . ASN A 1 92 ? 1.794 5.580 0.052 1.00 77.25 92 ASN A O 1
ATOM 733 N N . GLU A 1 93 ? 3.851 4.714 0.169 1.00 76.94 93 GLU A N 1
ATOM 734 C CA . GLU A 1 93 ? 4.390 5.727 1.090 1.00 76.94 93 GLU A CA 1
ATOM 735 C C . GLU A 1 93 ? 4.389 7.131 0.469 1.00 76.94 93 GLU A C 1
ATOM 737 O O . GLU A 1 93 ? 4.105 8.113 1.153 1.00 76.94 93 GLU A O 1
ATOM 742 N N . ARG A 1 94 ? 4.647 7.231 -0.842 1.00 73.31 94 ARG A N 1
ATOM 743 C CA . ARG A 1 94 ? 4.588 8.500 -1.585 1.00 73.31 94 ARG A CA 1
ATOM 744 C C . ARG A 1 94 ? 3.162 9.019 -1.753 1.00 73.31 94 ARG A C 1
ATOM 746 O O . ARG A 1 94 ? 2.930 10.213 -1.597 1.00 73.31 94 ARG A O 1
ATOM 753 N N . CYS A 1 95 ? 2.221 8.148 -2.118 1.00 75.38 95 CYS A N 1
ATOM 754 C CA . CYS A 1 95 ? 0.838 8.546 -2.392 1.00 75.38 95 CYS A CA 1
ATOM 755 C C . CYS A 1 95 ? -0.008 8.693 -1.121 1.00 75.38 95 CYS A C 1
ATOM 757 O O . CYS A 1 95 ? -0.918 9.516 -1.089 1.00 75.38 95 CYS A O 1
ATOM 759 N N . ASN A 1 96 ? 0.286 7.906 -0.088 1.00 72.38 96 ASN A N 1
ATOM 760 C CA . ASN A 1 96 ? -0.455 7.844 1.166 1.00 72.38 96 ASN A CA 1
ATOM 761 C C . ASN A 1 96 ? 0.519 8.017 2.342 1.00 72.38 96 ASN A C 1
ATOM 763 O O . ASN A 1 96 ? 0.817 7.042 3.041 1.00 72.38 96 ASN A O 1
ATOM 767 N N . PRO A 1 97 ? 1.037 9.239 2.576 1.00 69.75 97 PRO A N 1
ATOM 768 C CA . PRO A 1 97 ? 1.954 9.473 3.679 1.00 69.75 97 PRO A CA 1
ATOM 769 C C . PRO A 1 97 ? 1.280 9.146 5.022 1.00 69.75 97 PRO A C 1
ATOM 771 O O . PRO A 1 97 ? 0.056 9.296 5.153 1.00 69.75 97 PRO A O 1
ATOM 774 N N . PRO A 1 98 ? 2.038 8.692 6.033 1.00 60.97 98 PRO A N 1
ATOM 775 C CA . PRO A 1 98 ? 1.495 8.410 7.359 1.00 60.97 98 PRO A CA 1
ATOM 776 C C . PRO A 1 98 ? 0.759 9.641 7.912 1.00 60.97 98 PRO A C 1
ATOM 778 O O . PRO A 1 98 ? 1.267 10.758 7.853 1.00 60.97 98 PRO A O 1
ATOM 781 N N . GLY A 1 99 ? -0.475 9.446 8.391 1.00 64.69 99 GLY A N 1
ATOM 782 C CA . GLY A 1 99 ? -1.350 10.534 8.851 1.00 64.69 99 GLY A CA 1
ATOM 783 C C . GLY A 1 99 ? -2.222 11.189 7.767 1.00 64.69 99 GLY A C 1
ATOM 784 O O . GLY A 1 99 ? -3.059 12.030 8.095 1.00 64.69 99 GLY A O 1
ATOM 785 N N . SER A 1 100 ? -2.096 10.790 6.493 1.00 66.25 100 SER A N 1
ATOM 786 C CA . SER A 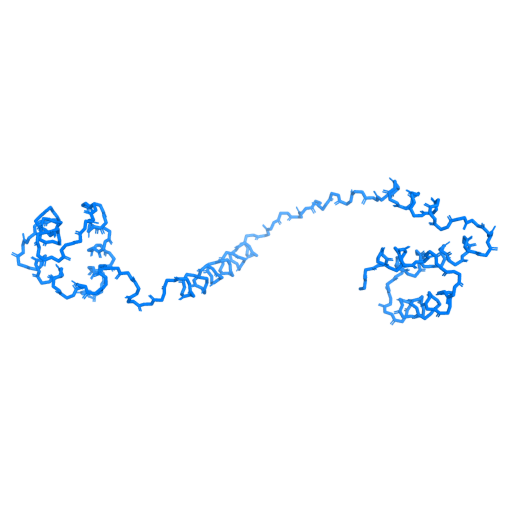1 100 ? -3.012 11.222 5.418 1.00 66.25 100 SER A CA 1
ATOM 787 C C . SER A 1 100 ? -4.398 10.583 5.508 1.00 66.25 100 SER A C 1
ATOM 789 O O . SER A 1 100 ? -5.384 11.144 5.022 1.00 66.25 100 SER A O 1
ATOM 791 N N . ASN A 1 101 ? -4.501 9.413 6.142 1.00 74.31 101 ASN A N 1
ATOM 792 C CA . ASN A 1 101 ? -5.768 8.721 6.280 1.00 74.31 101 ASN A CA 1
ATOM 793 C C . ASN A 1 101 ? -6.640 9.411 7.338 1.00 74.31 101 ASN A C 1
ATOM 795 O O . ASN A 1 101 ? -6.219 9.645 8.470 1.00 74.31 101 ASN A O 1
ATOM 799 N N . LYS A 1 102 ? -7.897 9.696 6.988 1.00 77.19 102 LYS A N 1
ATOM 800 C CA . LYS A 1 102 ? -8.839 10.417 7.860 1.00 77.19 102 LYS A CA 1
ATOM 801 C C . LYS A 1 102 ? -9.091 9.698 9.193 1.00 77.19 102 LYS A C 1
ATOM 803 O O . LYS A 1 102 ? -9.390 10.359 10.181 1.00 77.19 102 LYS A O 1
ATOM 808 N N . LEU A 1 103 ? -8.960 8.369 9.214 1.00 83.88 103 LEU A N 1
ATOM 809 C CA . LEU A 1 103 ? -9.082 7.546 10.423 1.00 83.88 103 LEU A CA 1
ATOM 810 C C . LEU A 1 103 ? -7.822 7.568 11.295 1.00 83.88 103 LEU A C 1
ATOM 812 O O . LEU A 1 103 ? -7.947 7.505 12.513 1.00 83.88 103 LEU A O 1
ATOM 816 N N . ASP A 1 104 ? -6.633 7.719 10.701 1.00 82.00 104 ASP A N 1
ATOM 817 C CA . ASP A 1 104 ? -5.371 7.767 11.456 1.00 82.00 104 ASP A CA 1
ATOM 818 C C . ASP A 1 104 ? -5.329 9.001 12.370 1.00 82.00 104 ASP A C 1
ATOM 820 O O . ASP A 1 104 ? -4.791 8.938 13.471 1.00 82.00 104 ASP A O 1
ATOM 824 N N . ARG A 1 105 ? -5.992 10.099 11.971 1.00 84.25 105 ARG A N 1
ATOM 825 C CA . ARG A 1 105 ? -6.175 11.292 12.817 1.00 84.25 105 ARG A CA 1
ATOM 826 C C . ARG A 1 105 ? -6.891 10.988 14.135 1.00 84.25 105 ARG A C 1
ATOM 828 O O . ARG A 1 105 ? -6.601 11.644 15.128 1.00 84.25 105 ARG A O 1
ATOM 835 N N . TYR A 1 106 ? -7.817 10.029 14.132 1.00 89.12 106 TYR A N 1
ATOM 836 C CA . TYR A 1 106 ? -8.626 9.667 15.299 1.00 89.12 106 TYR A CA 1
ATOM 837 C C . TYR A 1 106 ? -8.229 8.313 15.894 1.00 89.12 106 TYR A C 1
ATOM 839 O O . TYR A 1 106 ? -9.020 7.661 16.577 1.00 89.12 106 TYR A O 1
ATOM 847 N N . HIS A 1 107 ? -7.005 7.860 15.608 1.00 88.44 107 HIS A N 1
ATOM 848 C CA . HIS A 1 107 ? -6.543 6.519 15.942 1.00 88.44 107 HIS A CA 1
ATOM 849 C C . HIS A 1 107 ? -6.660 6.203 17.437 1.00 88.44 107 HIS A C 1
ATOM 851 O O . HIS A 1 107 ? -7.244 5.183 17.805 1.00 88.44 107 HIS A O 1
ATOM 857 N N . GLN A 1 108 ? -6.168 7.095 18.302 1.00 88.50 108 GLN A N 1
ATOM 858 C CA . GLN A 1 108 ? -6.221 6.884 19.749 1.00 88.50 108 GLN A CA 1
ATOM 859 C C . GLN A 1 108 ? -7.655 6.847 20.285 1.00 88.50 108 GLN A C 1
ATOM 861 O O . GLN A 1 108 ? -7.972 6.014 21.131 1.00 88.50 108 GLN A O 1
ATOM 866 N N . GLU A 1 109 ? -8.544 7.702 19.775 1.00 92.38 109 GLU A N 1
ATOM 867 C CA . GLU A 1 109 ? -9.933 7.748 20.237 1.00 92.38 109 GLU A CA 1
ATOM 868 C C . GLU A 1 109 ? -10.715 6.507 19.785 1.00 92.38 109 GLU A C 1
ATOM 870 O O . GLU A 1 109 ? -11.471 5.941 20.572 1.00 92.38 109 GLU A O 1
ATOM 875 N N . ILE A 1 110 ? -10.494 6.035 18.551 1.00 92.44 110 ILE A N 1
ATOM 876 C CA . ILE A 1 110 ? -11.108 4.802 18.034 1.00 92.44 110 ILE A CA 1
ATOM 877 C C . ILE A 1 110 ? -10.674 3.591 18.872 1.00 92.44 110 ILE A C 1
ATOM 879 O O . ILE A 1 110 ? -11.518 2.783 19.265 1.00 92.44 110 ILE A O 1
ATOM 883 N N . LEU A 1 111 ? -9.377 3.472 19.180 1.00 91.62 111 LEU A N 1
ATOM 884 C CA . LEU A 1 111 ? -8.872 2.386 20.025 1.00 91.62 111 LEU A CA 1
ATOM 885 C C . LEU A 1 111 ? -9.393 2.480 21.461 1.00 91.62 111 LEU A C 1
ATOM 887 O O . LEU A 1 111 ? -9.742 1.454 22.044 1.00 91.62 111 LEU A O 1
ATOM 891 N N . ALA A 1 112 ? -9.498 3.688 22.023 1.00 92.44 112 ALA A N 1
ATOM 892 C CA . ALA A 1 112 ? -10.068 3.892 23.350 1.00 92.44 112 ALA A CA 1
ATOM 893 C C . ALA A 1 112 ? -11.539 3.453 23.406 1.00 92.44 112 ALA A C 1
ATOM 895 O O . ALA A 1 112 ? -11.924 2.740 24.330 1.00 92.44 112 ALA A O 1
ATOM 896 N N . LEU A 1 113 ? -12.351 3.808 22.405 1.00 92.81 113 LEU A N 1
ATOM 897 C CA . LEU A 1 113 ? -13.747 3.365 22.310 1.00 92.81 113 LEU A CA 1
ATOM 898 C C . LEU A 1 113 ? -13.849 1.841 22.225 1.00 92.81 113 LEU A C 1
ATOM 900 O O . LEU A 1 113 ? -14.596 1.231 22.987 1.00 92.81 113 LEU A O 1
ATOM 904 N N . HIS A 1 114 ? -13.053 1.219 21.3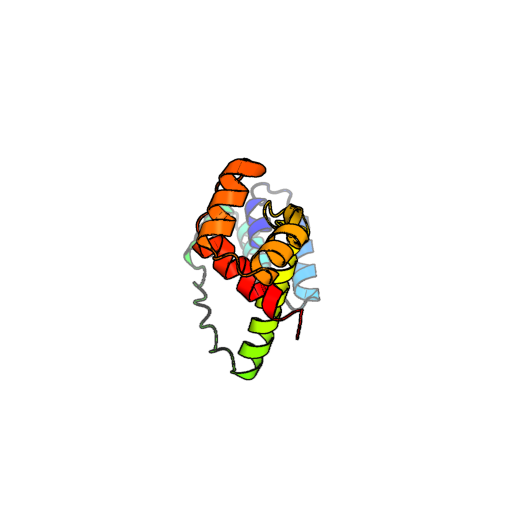54 1.00 92.75 114 HIS A N 1
ATOM 905 C CA . HIS A 1 114 ? -13.038 -0.234 21.211 1.00 92.75 114 HIS A CA 1
ATOM 906 C C . HIS A 1 114 ? -12.578 -0.936 22.503 1.00 92.75 114 HIS A C 1
ATOM 908 O O . HIS A 1 114 ? -13.147 -1.953 22.890 1.00 92.75 114 HIS A O 1
ATOM 914 N N . LYS A 1 115 ? -11.584 -0.386 23.219 1.00 91.00 115 LYS A N 1
ATOM 915 C CA . LYS A 1 115 ? -11.124 -0.911 24.519 1.00 91.00 115 LYS A CA 1
ATOM 916 C C . LYS A 1 115 ? -12.208 -0.834 25.601 1.00 91.00 115 LYS A C 1
ATOM 918 O O . LYS A 1 115 ? -12.246 -1.690 26.475 1.00 91.00 115 LYS A O 1
ATOM 923 N N . ASN A 1 116 ? -13.103 0.150 25.517 1.00 93.06 116 ASN A N 1
ATOM 924 C CA . ASN A 1 116 ? -14.271 0.281 26.392 1.00 93.06 116 ASN A CA 1
ATOM 925 C C . ASN A 1 116 ? -15.481 -0.557 25.923 1.00 93.06 116 ASN A C 1
ATOM 927 O O . ASN A 1 116 ? -16.581 -0.381 26.438 1.00 93.06 116 ASN A O 1
ATOM 931 N N . GLY A 1 117 ? -15.299 -1.463 24.955 1.00 92.75 117 GLY A N 1
ATOM 932 C CA . GLY A 1 117 ? -16.338 -2.391 24.504 1.00 92.75 117 GLY A CA 1
ATOM 933 C C . GLY A 1 117 ? -17.282 -1.840 23.433 1.00 92.75 117 GLY A C 1
ATOM 934 O O . GLY A 1 117 ? -18.290 -2.478 23.142 1.00 92.75 117 GLY A O 1
ATOM 935 N N . ALA A 1 118 ? -16.980 -0.685 22.829 1.00 92.31 118 ALA A N 1
ATOM 936 C CA . ALA A 1 118 ? -17.779 -0.172 21.719 1.00 92.31 118 ALA A CA 1
ATOM 937 C C . ALA A 1 118 ? -17.712 -1.125 20.515 1.00 92.31 118 ALA A C 1
ATOM 939 O O . ALA A 1 118 ? -16.625 -1.544 20.101 1.00 92.31 118 ALA A O 1
ATOM 940 N N . SER A 1 119 ? -18.869 -1.426 19.922 1.00 92.94 119 SER A N 1
ATOM 941 C CA . SER A 1 119 ? -18.915 -2.197 18.682 1.00 92.94 119 SER A CA 1
ATOM 942 C C . SER A 1 119 ? -18.421 -1.359 17.499 1.00 92.94 119 SER A C 1
ATOM 944 O O . SER A 1 119 ? -18.386 -0.127 17.537 1.00 92.94 119 SER A O 1
ATOM 946 N N . GLU A 1 120 ? -18.080 -2.013 16.391 1.00 92.75 120 GLU A N 1
ATOM 947 C CA . GLU A 1 120 ? -17.686 -1.329 15.151 1.00 92.75 120 GLU A CA 1
ATOM 948 C C . GLU A 1 120 ? -18.757 -0.349 14.657 1.00 92.75 120 GLU A C 1
ATOM 950 O O . GLU A 1 120 ? -18.434 0.725 14.148 1.00 92.75 120 GLU A O 1
ATOM 955 N N . ARG A 1 121 ? -20.034 -0.701 14.850 1.00 94.19 121 ARG A N 1
ATOM 956 C CA . ARG A 1 121 ? -21.184 0.122 14.468 1.00 94.19 121 ARG A CA 1
ATOM 957 C C . ARG A 1 121 ? -21.332 1.347 15.371 1.00 94.19 121 ARG A C 1
ATOM 959 O O . ARG A 1 121 ? -21.701 2.418 14.891 1.00 94.19 121 ARG A O 1
ATOM 966 N N . ASP A 1 122 ? -20.997 1.215 16.653 1.00 93.88 122 ASP A N 1
ATOM 967 C CA . ASP A 1 122 ? -20.972 2.343 17.590 1.00 93.88 122 ASP A CA 1
ATOM 968 C C . ASP A 1 122 ? -19.842 3.314 17.250 1.00 93.88 122 ASP A C 1
ATOM 970 O O . ASP A 1 122 ? -20.034 4.530 17.270 1.00 93.88 122 ASP A O 1
ATOM 974 N N . ILE A 1 123 ? -18.678 2.783 16.869 1.00 93.81 123 ILE A N 1
ATOM 975 C CA . ILE A 1 123 ? -17.532 3.579 16.422 1.00 93.81 123 ILE A CA 1
ATOM 976 C C . ILE A 1 123 ? -17.861 4.304 15.112 1.00 93.81 123 ILE A C 1
ATOM 978 O O . ILE A 1 123 ? -17.579 5.496 14.991 1.00 93.81 123 ILE A O 1
ATOM 982 N N . GLU A 1 124 ? -18.509 3.640 14.152 1.00 94.75 124 GLU A N 1
ATOM 983 C CA . GLU A 1 124 ? -19.015 4.279 12.931 1.00 94.75 124 GLU A CA 1
ATOM 984 C C . GLU A 1 124 ? -19.974 5.433 13.260 1.00 94.75 124 GLU A C 1
ATOM 986 O O . GLU A 1 124 ? -19.799 6.562 12.789 1.00 94.75 124 GLU A O 1
ATOM 991 N N . ALA A 1 125 ? -20.976 5.171 14.105 1.00 94.25 125 ALA A N 1
ATOM 992 C CA . ALA A 1 125 ? -21.948 6.176 14.512 1.00 94.25 125 ALA A CA 1
ATOM 993 C C . ALA A 1 125 ? -21.279 7.350 15.243 1.00 94.25 125 ALA A C 1
ATOM 995 O O . ALA A 1 125 ? -21.647 8.508 15.020 1.00 94.25 125 ALA A O 1
ATOM 996 N N . TRP A 1 126 ? -20.276 7.078 16.081 1.00 95.06 126 TRP A N 1
ATOM 997 C CA . TRP A 1 126 ? -19.485 8.095 16.765 1.00 95.06 126 TRP A CA 1
ATOM 998 C C . TRP A 1 126 ? -18.673 8.943 15.782 1.00 95.06 126 TRP A C 1
ATOM 1000 O O . TRP A 1 126 ? -18.736 10.171 15.856 1.00 95.06 126 TRP A O 1
ATOM 1010 N N . LEU A 1 127 ? -17.987 8.327 14.814 1.00 93.94 127 LEU A N 1
ATOM 1011 C CA . LEU A 1 127 ? -17.230 9.038 13.776 1.00 93.94 127 LEU A CA 1
ATOM 1012 C C . LEU A 1 127 ? -18.138 9.954 12.953 1.00 93.94 127 LEU A C 1
ATOM 1014 O O . LEU A 1 127 ? -17.820 11.130 12.745 1.00 93.94 127 LEU A O 1
ATOM 1018 N N . ARG A 1 128 ? -19.316 9.454 12.571 1.00 93.38 128 ARG A N 1
ATOM 1019 C CA . ARG A 1 128 ? -20.305 10.228 11.822 1.00 93.38 128 ARG A CA 1
ATOM 1020 C C . ARG A 1 128 ? -20.857 11.397 12.637 1.00 93.38 128 ARG A C 1
ATOM 1022 O O . ARG A 1 128 ? -20.932 12.508 12.124 1.00 93.38 128 ARG A O 1
ATOM 1029 N N . ARG A 1 129 ? -21.229 11.170 13.902 1.00 93.44 129 ARG A N 1
ATOM 1030 C CA . ARG A 1 129 ? -21.898 12.178 14.748 1.00 93.44 129 ARG A CA 1
ATOM 1031 C C . ARG A 1 129 ? -20.946 13.195 15.372 1.00 93.44 129 ARG A C 1
ATOM 1033 O O . ARG A 1 129 ? -21.302 14.361 15.482 1.00 93.44 129 ARG A O 1
ATOM 1040 N N . LYS A 1 130 ? -19.771 12.765 15.837 1.00 93.12 130 LYS A N 1
ATOM 1041 C CA . LYS A 1 130 ? -18.843 13.605 16.615 1.00 93.12 130 LYS A CA 1
ATOM 1042 C C . LYS A 1 130 ? -17.724 14.204 15.778 1.00 93.12 130 LYS A C 1
ATOM 1044 O O . LYS A 1 130 ? -17.224 15.266 16.132 1.00 93.12 130 LYS A O 1
ATOM 1049 N N . LYS A 1 131 ? -17.320 13.538 14.694 1.00 89.06 131 LYS A N 1
ATOM 1050 C CA . LYS A 1 131 ? -16.181 13.954 13.860 1.00 89.06 131 LYS A CA 1
ATOM 1051 C C . LYS A 1 131 ? -16.578 14.299 12.419 1.00 89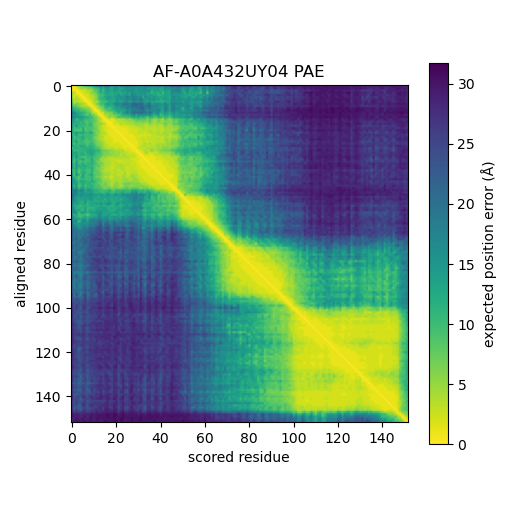.06 131 LYS A C 1
ATOM 1053 O O . LYS A 1 131 ? -15.704 14.613 11.618 1.00 89.06 131 LYS A O 1
ATOM 1058 N N . ASN A 1 132 ? -17.877 14.258 12.098 1.00 89.12 132 ASN A N 1
ATOM 1059 C CA . ASN A 1 132 ? -18.421 14.468 10.751 1.00 89.12 132 ASN A CA 1
ATOM 1060 C C . ASN A 1 132 ? -17.725 13.597 9.683 1.00 89.12 132 ASN A C 1
ATOM 1062 O O . ASN A 1 132 ? -17.488 14.026 8.553 1.00 89.12 132 ASN A O 1
ATOM 1066 N N . LEU A 1 133 ? -17.342 12.373 10.064 1.00 88.75 133 LEU A N 1
ATOM 1067 C CA . LEU A 1 133 ? -16.624 11.442 9.205 1.00 88.75 133 LEU A CA 1
ATOM 1068 C C . LEU A 1 133 ? -17.530 10.263 8.848 1.00 88.75 133 LEU A C 1
ATOM 1070 O O . LEU A 1 133 ? -17.853 9.438 9.698 1.00 88.75 133 LEU A O 1
ATOM 1074 N N . SER A 1 134 ? -17.920 10.180 7.576 1.00 90.56 134 SER A N 1
ATOM 1075 C CA . SER A 1 134 ? -18.656 9.031 7.047 1.00 90.56 134 SER A CA 1
ATOM 1076 C C . SER A 1 134 ? -17.672 7.949 6.610 1.00 90.56 134 SER A C 1
ATOM 1078 O O . SER A 1 134 ? -16.897 8.147 5.672 1.00 90.56 134 SER A O 1
ATOM 1080 N N . VAL A 1 135 ? -17.685 6.817 7.306 1.00 89.25 135 VAL A N 1
ATOM 1081 C CA . VAL A 1 135 ? -16.930 5.608 6.964 1.00 89.25 135 VAL A CA 1
ATOM 1082 C C . VAL A 1 135 ? -17.865 4.417 7.063 1.00 89.25 135 VAL A C 1
ATOM 1084 O O . VAL A 1 135 ? -18.816 4.445 7.830 1.00 89.25 135 VAL A O 1
ATOM 1087 N N . HIS A 1 136 ? -17.605 3.376 6.284 1.00 91.56 136 HIS A N 1
ATOM 1088 C CA . HIS A 1 136 ? -18.363 2.137 6.387 1.00 91.56 136 HIS A CA 1
ATOM 1089 C C . HIS A 1 136 ? -17.837 1.281 7.550 1.00 91.56 136 HIS A C 1
ATOM 1091 O O . HIS A 1 136 ? -16.632 1.304 7.826 1.00 91.56 136 HIS A O 1
ATOM 1097 N N . GLN A 1 137 ? -18.702 0.473 8.174 1.00 89.81 137 GLN A N 1
ATOM 1098 C CA . GLN A 1 137 ? -18.327 -0.474 9.231 1.00 89.81 137 GLN A CA 1
ATOM 1099 C C . GLN A 1 137 ? -17.101 -1.325 8.856 1.00 89.81 137 GLN A C 1
ATOM 1101 O O . GLN A 1 137 ? -16.178 -1.473 9.652 1.00 89.81 137 GLN A O 1
ATOM 1106 N N . SER A 1 138 ? -17.036 -1.831 7.620 1.00 91.06 138 SER A N 1
ATOM 1107 C CA . SER A 1 138 ? -15.899 -2.643 7.146 1.00 91.06 138 SER A CA 1
ATOM 1108 C C . SER A 1 138 ? -14.559 -1.897 7.182 1.00 91.06 138 SER A C 1
ATOM 1110 O O . SER A 1 138 ? -13.515 -2.507 7.416 1.00 91.06 138 SER A O 1
ATOM 1112 N N . THR A 1 139 ? -14.568 -0.575 6.998 1.00 90.19 139 THR A N 1
ATOM 1113 C CA . THR A 1 139 ? -13.371 0.262 7.124 1.00 90.19 139 THR A CA 1
ATOM 1114 C C . THR A 1 139 ? -12.921 0.350 8.580 1.00 90.19 139 THR A C 1
ATOM 1116 O O . THR A 1 139 ? -11.723 0.266 8.848 1.00 90.19 139 THR A O 1
ATOM 1119 N N . VAL A 1 140 ? -13.867 0.467 9.519 1.00 89.94 140 VAL A N 1
ATOM 1120 C CA . VAL A 1 140 ? -13.594 0.451 10.965 1.00 89.94 140 VAL A CA 1
ATOM 1121 C C . VAL A 1 140 ? -13.057 -0.914 11.392 1.00 89.94 140 VAL A C 1
ATOM 1123 O O . VAL A 1 140 ? -12.031 -0.972 12.062 1.00 89.94 140 VAL A O 1
ATOM 1126 N N . HIS A 1 141 ? -13.668 -2.009 10.933 1.00 91.38 141 HIS A N 1
ATOM 1127 C CA . HIS A 1 141 ? -13.181 -3.368 11.175 1.00 91.38 141 HIS A CA 1
ATOM 1128 C C . HIS A 1 141 ? -11.738 -3.549 10.687 1.00 91.38 141 HIS A C 1
ATOM 1130 O O . HIS A 1 141 ? -10.854 -3.908 11.463 1.00 91.38 141 HIS A O 1
ATOM 1136 N N . ARG A 1 142 ? -11.462 -3.217 9.416 1.00 88.50 142 ARG A N 1
ATOM 1137 C CA . ARG A 1 142 ? -10.112 -3.313 8.834 1.00 88.50 142 ARG A CA 1
ATOM 1138 C C . ARG A 1 142 ? -9.101 -2.452 9.590 1.00 88.50 142 ARG A C 1
ATOM 1140 O O . ARG A 1 142 ? -7.954 -2.859 9.762 1.00 88.50 142 ARG A O 1
ATOM 1147 N N . PHE A 1 143 ? -9.515 -1.265 10.029 1.00 89.56 143 PHE A N 1
ATOM 1148 C CA . PHE A 1 143 ? -8.690 -0.392 10.855 1.00 89.56 143 PHE A CA 1
ATOM 1149 C C . PHE A 1 143 ? -8.372 -1.038 12.207 1.00 89.56 143 PHE A C 1
ATOM 1151 O O . PHE A 1 143 ? -7.212 -1.062 12.607 1.00 89.56 143 PHE A O 1
ATOM 1158 N N . LEU A 1 144 ? -9.365 -1.599 12.894 1.00 89.31 144 LEU A N 1
ATOM 1159 C CA . LEU A 1 144 ? -9.169 -2.260 14.181 1.00 89.31 144 LEU A CA 1
ATOM 1160 C C . LEU A 1 144 ? -8.293 -3.507 14.056 1.00 89.31 144 LEU A C 1
ATOM 1162 O O . LEU A 1 144 ? -7.383 -3.659 14.855 1.00 89.31 144 LEU A O 1
ATOM 1166 N N . VAL A 1 145 ? -8.505 -4.357 13.048 1.00 88.88 145 VAL A N 1
ATOM 1167 C CA . VAL A 1 145 ? -7.668 -5.548 12.802 1.00 88.88 145 VAL A CA 1
ATOM 1168 C C . VAL A 1 145 ? -6.207 -5.150 12.607 1.00 88.88 145 VAL A C 1
ATOM 1170 O O . VAL A 1 145 ? -5.341 -5.643 13.321 1.00 88.88 145 VAL A O 1
ATOM 1173 N N . LYS A 1 146 ? -5.945 -4.171 11.731 1.00 85.44 146 LYS A N 1
ATOM 1174 C CA . LYS A 1 146 ? -4.588 -3.669 11.467 1.00 85.44 146 LYS A CA 1
ATOM 1175 C C . LYS A 1 146 ? -3.883 -3.152 12.730 1.00 85.44 146 LYS A C 1
ATOM 1177 O O . LYS A 1 146 ? -2.669 -3.256 12.826 1.00 85.44 146 LYS A O 1
ATOM 1182 N N . ASN A 1 147 ? -4.624 -2.555 13.664 1.00 82.31 147 ASN A N 1
ATOM 1183 C CA . ASN A 1 147 ? -4.062 -1.913 14.858 1.00 82.31 147 ASN A CA 1
ATOM 1184 C C . ASN A 1 147 ? -4.206 -2.755 16.145 1.00 82.31 147 ASN A C 1
ATOM 1186 O O . ASN A 1 147 ? -3.688 -2.363 17.190 1.00 82.31 147 ASN A O 1
ATOM 1190 N N . LYS A 1 148 ? -4.892 -3.906 16.097 1.00 71.50 148 LYS A N 1
ATOM 1191 C CA . LYS A 1 148 ? -4.960 -4.883 17.199 1.00 71.50 148 LYS A CA 1
ATOM 1192 C C . LYS A 1 148 ? -3.654 -5.662 17.334 1.00 71.50 148 LYS A C 1
ATOM 1194 O O . LYS A 1 148 ? -3.219 -5.894 18.454 1.00 71.50 148 LYS A O 1
ATOM 1199 N N . GLU A 1 149 ? -3.004 -5.983 16.216 1.00 55.03 149 GLU A N 1
ATOM 1200 C CA . GLU A 1 149 ? -1.715 -6.695 16.189 1.00 55.03 149 GLU A CA 1
ATOM 1201 C C . GLU A 1 149 ? -0.548 -5.872 16.766 1.00 55.03 149 GLU A C 1
ATOM 1203 O O . GLU A 1 149 ? 0.498 -6.424 17.072 1.00 55.03 149 GLU A O 1
ATOM 1208 N N . SER A 1 150 ? -0.717 -4.558 16.958 1.00 50.03 150 SER A N 1
ATOM 1209 C CA . SER A 1 150 ? 0.308 -3.678 17.544 1.00 50.03 150 SER A CA 1
ATOM 1210 C C . SER A 1 150 ? 0.202 -3.508 19.068 1.00 50.03 150 SER A C 1
ATOM 1212 O O . SER A 1 150 ? 0.978 -2.748 19.637 1.00 50.03 150 SER A O 1
ATOM 1214 N N . ASN A 1 151 ? -0.761 -4.168 19.724 1.00 41.31 151 ASN A N 1
ATOM 1215 C CA . ASN A 1 151 ? -0.946 -4.155 21.185 1.00 41.31 151 ASN A CA 1
ATOM 1216 C C . ASN A 1 151 ? -0.771 -5.553 21.822 1.00 41.31 151 ASN A C 1
ATOM 1218 O O . ASN A 1 151 ? -1.265 -5.773 22.930 1.00 41.31 151 ASN A O 1
ATOM 1222 N N . GLY A 1 152 ? -0.134 -6.492 21.111 1.00 36.00 152 GLY A N 1
ATOM 1223 C CA . GLY A 1 152 ? 0.230 -7.827 21.602 1.00 36.00 152 GLY A CA 1
ATOM 1224 C C . GLY A 1 152 ? 1.710 -7.918 21.928 1.00 36.00 152 GLY A C 1
ATOM 1225 O O . GLY A 1 152 ? 2.505 -7.464 21.077 1.00 36.00 152 GLY A O 1
#

pLDDT: mean 74.84, std 14.57, range [36.0, 95.06]

Foldseek 3Di:
DDLLVVLVPPQDPVCLVVLVVQLVVCVVVVVVVSNVLSVVLNVCVVVVHRSVVVSVVCVVPPPPPPVPPDPQPPVNVVVVVVVVVVVVVVVCCVVPPQPNDPVSVCLVVLVVCVVVVHQLVNSQVCCCPPVVDHDDSVVSVVSCVVCVVVVD

Radius of gyration: 31.14 Å; Cα contacts (8 Å, |Δi|>4): 69; chains: 1; bounding box: 56×36×81 Å